Protein AF-A0AAW9ECB5-F1 (afdb_monomer_lite)

Secondary structure (DSSP, 8-state):
--HHHHHHHHHHHHHHHHTT--HHHHHHHHHH----TTSSEEEEEETTEEEEE-TT--SHHHHHHHHTT---SS-------S---

Structure (mmCIF, N/CA/C/O backbone):
data_AF-A0AAW9ECB5-F1
#
_entry.id   AF-A0AAW9ECB5-F1
#
loop_
_atom_site.group_PDB
_atom_site.id
_atom_site.type_symbol
_atom_site.label_atom_id
_atom_site.label_alt_id
_atom_site.label_comp_id
_atom_site.label_asym_id
_atom_site.label_entity_id
_atom_site.label_seq_id
_atom_site.pdbx_PDB_ins_code
_atom_site.Cartn_x
_atom_site.Cartn_y
_atom_site.Cartn_z
_atom_site.occupancy
_atom_site.B_iso_or_equiv
_atom_site.auth_seq_id
_atom_site.auth_comp_id
_atom_site.auth_asym_id
_atom_site.auth_atom_id
_atom_site.pdbx_PDB_model_num
ATOM 1 N N . SER A 1 1 ? 4.590 1.532 3.153 1.00 67.44 1 SER A N 1
ATOM 2 C CA . SER A 1 1 ? 4.812 2.996 3.176 1.00 67.44 1 SER A CA 1
ATOM 3 C C . SER A 1 1 ? 3.954 3.656 2.097 1.00 67.44 1 SER A C 1
ATOM 5 O O . SER A 1 1 ? 3.261 2.940 1.380 1.00 67.44 1 SER A O 1
ATOM 7 N N . GLY A 1 2 ? 3.922 4.989 2.020 1.00 74.25 2 GLY A N 1
ATOM 8 C CA . GLY A 1 2 ? 3.121 5.749 1.045 1.00 74.25 2 GLY A CA 1
ATOM 9 C C . GLY A 1 2 ? 1.925 6.469 1.680 1.00 74.25 2 GLY A C 1
ATOM 10 O O . GLY A 1 2 ? 1.263 5.922 2.562 1.00 74.25 2 GLY A O 1
ATOM 11 N N . GLN A 1 3 ? 1.650 7.699 1.232 1.00 81.44 3 GLN A N 1
ATOM 12 C CA . GLN A 1 3 ? 0.666 8.599 1.852 1.00 81.44 3 GLN A CA 1
ATOM 13 C C . GLN A 1 3 ? -0.741 7.988 1.928 1.00 81.44 3 GLN A C 1
ATOM 15 O O . GLN A 1 3 ? -1.388 8.069 2.970 1.00 81.44 3 GLN A O 1
ATOM 20 N N . HIS A 1 4 ? -1.175 7.292 0.873 1.00 80.38 4 HIS A N 1
ATOM 21 C CA . HIS A 1 4 ? -2.473 6.611 0.837 1.00 80.38 4 HIS A CA 1
ATOM 22 C C . HIS A 1 4 ? -2.602 5.491 1.889 1.00 80.38 4 HIS A C 1
ATOM 24 O O . HIS A 1 4 ? -3.684 5.243 2.419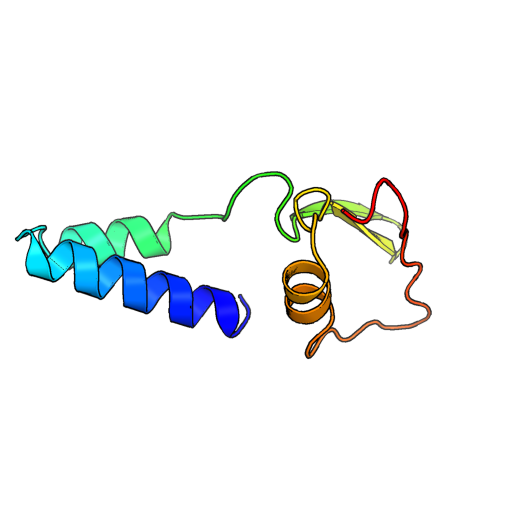 1.00 80.38 4 HIS A O 1
ATOM 30 N N . ASN A 1 5 ? -1.497 4.830 2.252 1.00 83.25 5 ASN A N 1
ATOM 31 C CA . ASN A 1 5 ? -1.509 3.827 3.318 1.00 83.25 5 ASN A CA 1
ATOM 32 C C . ASN A 1 5 ? -1.641 4.475 4.701 1.00 83.25 5 ASN A C 1
ATOM 34 O O . ASN A 1 5 ? -2.316 3.919 5.565 1.00 83.25 5 ASN A O 1
ATOM 38 N N . TYR A 1 6 ? -1.066 5.665 4.903 1.00 88.19 6 TYR A N 1
ATOM 39 C CA . TYR A 1 6 ? -1.245 6.415 6.148 1.00 88.19 6 TYR A CA 1
ATOM 40 C C . TYR A 1 6 ? -2.682 6.904 6.309 1.00 88.19 6 TYR A C 1
ATOM 42 O O . TYR A 1 6 ? -3.253 6.752 7.386 1.00 88.19 6 TYR A O 1
ATOM 50 N N . THR A 1 7 ? -3.310 7.406 5.242 1.00 89.94 7 THR A N 1
ATOM 51 C CA . THR A 1 7 ? -4.729 7.789 5.294 1.00 89.94 7 THR A CA 1
ATOM 52 C C . THR A 1 7 ? -5.631 6.587 5.572 1.00 89.94 7 THR A C 1
ATOM 54 O O . THR A 1 7 ? -6.550 6.699 6.379 1.00 89.94 7 THR A O 1
ATOM 57 N N . ASN A 1 8 ? -5.334 5.416 4.995 1.00 89.69 8 ASN A N 1
ATOM 58 C CA . ASN A 1 8 ? -6.062 4.180 5.299 1.00 89.69 8 ASN A CA 1
ATOM 59 C C . ASN A 1 8 ? -5.888 3.749 6.762 1.00 89.69 8 ASN A C 1
ATOM 61 O O . ASN A 1 8 ? -6.863 3.362 7.402 1.00 89.69 8 ASN A O 1
ATOM 65 N N . ALA A 1 9 ? -4.670 3.840 7.304 1.00 92.50 9 ALA A N 1
ATOM 66 C CA . ALA A 1 9 ? -4.402 3.518 8.703 1.00 92.50 9 ALA A CA 1
ATOM 67 C C . ALA A 1 9 ? -5.150 4.461 9.658 1.00 92.50 9 ALA A C 1
ATOM 69 O O . ALA A 1 9 ? -5.742 3.998 10.629 1.00 92.50 9 ALA A O 1
ATOM 70 N N . LEU A 1 10 ? -5.181 5.765 9.360 1.00 94.50 10 LEU A N 1
ATOM 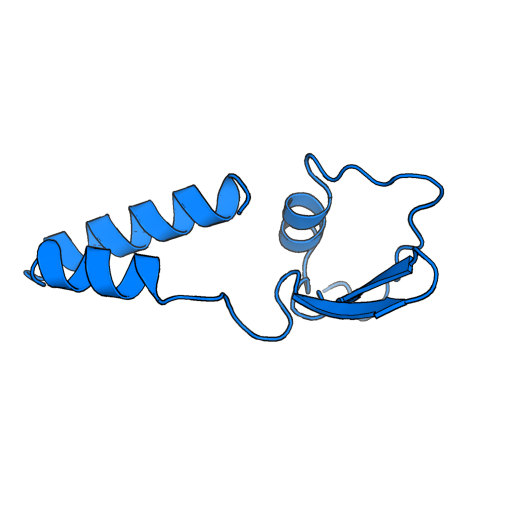71 C CA . LEU A 1 10 ? -5.934 6.752 10.140 1.00 94.50 10 LEU A CA 1
ATOM 72 C C . LEU A 1 10 ? -7.444 6.503 10.078 1.00 94.50 10 LEU A C 1
ATOM 74 O O . LEU A 1 10 ? -8.106 6.544 11.112 1.00 94.50 10 LEU A O 1
ATOM 78 N N . ALA A 1 11 ? -7.983 6.196 8.896 1.00 96.12 11 ALA A N 1
ATOM 79 C CA . ALA A 1 11 ? -9.394 5.852 8.743 1.00 96.12 11 ALA A CA 1
ATOM 80 C C . ALA A 1 11 ? -9.757 4.579 9.527 1.00 96.12 11 ALA A C 1
ATOM 82 O O . ALA A 1 11 ? -10.751 4.562 10.252 1.00 96.12 11 ALA A O 1
ATOM 83 N N . ALA A 1 12 ? -8.927 3.534 9.442 1.00 95.44 12 ALA A N 1
ATOM 84 C CA . ALA A 1 12 ? -9.116 2.304 10.207 1.00 95.44 12 ALA A CA 1
ATOM 85 C C . ALA A 1 12 ? -9.055 2.552 11.723 1.00 95.44 12 ALA A C 1
ATOM 87 O O . ALA A 1 12 ? -9.870 2.008 12.467 1.00 95.44 12 ALA A O 1
ATOM 88 N N . LEU A 1 13 ? -8.128 3.401 12.180 1.00 96.56 13 LEU A N 1
ATOM 89 C CA . LEU A 1 13 ? -7.998 3.764 13.590 1.00 96.56 13 LEU A CA 1
ATOM 90 C C . LEU A 1 13 ? -9.226 4.532 14.094 1.00 96.56 13 LEU A C 1
ATOM 92 O O . LEU A 1 13 ? -9.759 4.189 15.145 1.00 96.56 13 LEU A O 1
ATOM 96 N N . ALA A 1 14 ? -9.709 5.509 13.321 1.00 97.19 14 ALA A N 1
ATOM 97 C CA . ALA A 1 14 ? -10.902 6.282 13.658 1.00 97.19 14 ALA A CA 1
ATOM 98 C C . ALA A 1 14 ? -12.154 5.396 13.767 1.00 97.19 14 ALA A C 1
ATOM 100 O O . ALA A 1 14 ? -12.942 5.547 14.700 1.00 97.19 14 ALA A O 1
ATOM 101 N N . LEU A 1 15 ? -12.317 4.435 12.850 1.00 97.50 15 LEU A N 1
ATOM 102 C CA . LEU A 1 15 ? -13.401 3.452 12.916 1.00 97.50 15 LEU A CA 1
ATOM 103 C C . LEU A 1 15 ? -13.275 2.547 14.148 1.00 97.50 15 LEU A C 1
ATOM 105 O O . LEU A 1 15 ? -14.272 2.312 14.826 1.00 97.50 15 LEU A O 1
ATOM 109 N N . ALA A 1 16 ? -12.067 2.065 14.458 1.00 97.12 16 ALA A N 1
ATOM 110 C CA . ALA A 1 16 ? -11.814 1.220 15.623 1.00 97.12 16 ALA A CA 1
ATOM 111 C C . ALA A 1 16 ? -12.112 1.948 16.946 1.00 97.12 16 ALA A C 1
ATOM 113 O O . ALA A 1 16 ? -12.729 1.366 17.840 1.00 97.12 16 ALA A O 1
ATOM 114 N N . ASP A 1 17 ? -11.732 3.224 17.050 1.00 97.12 17 ASP A N 1
ATOM 115 C CA . ASP A 1 17 ? -12.043 4.060 18.211 1.00 97.12 17 ASP A CA 1
ATOM 116 C C . ASP A 1 17 ? -13.559 4.254 18.374 1.00 97.12 17 ASP A C 1
ATOM 118 O O . ASP A 1 17 ? -14.080 4.133 19.482 1.00 97.12 17 ASP A O 1
ATOM 122 N N . ALA A 1 18 ? -14.282 4.500 17.274 1.00 97.94 18 ALA A N 1
ATOM 123 C CA . ALA A 1 18 ? -15.729 4.725 17.288 1.00 97.94 18 ALA A CA 1
ATOM 124 C C . ALA A 1 18 ? -16.536 3.511 17.784 1.00 97.94 18 ALA A C 1
ATOM 126 O O . ALA A 1 18 ? -17.630 3.679 18.320 1.00 97.94 18 ALA A O 1
ATOM 127 N N . VAL A 1 19 ? -15.995 2.297 17.637 1.00 97.69 19 VAL A N 1
ATOM 128 C CA . VAL A 1 19 ? -16.615 1.050 18.119 1.00 97.69 19 VAL A CA 1
ATOM 129 C C . VAL A 1 19 ? -16.003 0.534 19.428 1.00 97.69 19 VAL A C 1
ATOM 131 O O . VAL A 1 19 ? -16.300 -0.582 19.851 1.00 97.69 19 VAL A O 1
ATOM 134 N N . GLY A 1 20 ? -15.155 1.330 20.088 1.00 96.75 20 GLY A N 1
ATOM 135 C CA . GLY A 1 20 ? -14.613 1.019 21.413 1.00 96.75 20 GLY A CA 1
ATOM 136 C C . GLY A 1 20 ? -13.481 -0.014 21.436 1.00 96.75 20 GLY A C 1
ATOM 137 O O . GLY A 1 20 ? -13.195 -0.582 22.492 1.00 96.75 20 GLY A O 1
ATOM 138 N N . ILE A 1 21 ? -12.810 -0.273 20.308 1.00 96.81 21 ILE A N 1
ATOM 139 C CA . ILE A 1 21 ? -11.616 -1.128 20.294 1.00 96.81 21 ILE A CA 1
ATOM 140 C C . ILE A 1 21 ? -10.460 -0.384 20.972 1.00 96.81 21 ILE A C 1
ATOM 142 O O . ILE A 1 21 ? -10.222 0.799 20.735 1.00 96.81 21 ILE A O 1
ATOM 146 N N . SER A 1 22 ? -9.702 -1.088 21.817 1.00 96.88 22 SER A N 1
ATOM 147 C CA . SER A 1 22 ? -8.563 -0.499 22.524 1.00 96.88 22 SER A CA 1
ATOM 148 C C . SER A 1 22 ? -7.541 0.099 21.556 1.00 96.88 22 SER A C 1
ATOM 150 O O . SER A 1 22 ? -6.957 -0.616 20.739 1.00 96.88 22 SER A O 1
ATOM 152 N N . ARG A 1 23 ? -7.215 1.385 21.742 1.00 95.06 23 ARG A N 1
ATOM 153 C CA . ARG A 1 23 ? -6.173 2.077 20.968 1.00 95.06 23 ARG A CA 1
ATOM 154 C C . ARG A 1 23 ? -4.841 1.326 20.969 1.00 95.06 23 ARG A C 1
ATOM 156 O O . ARG A 1 23 ? -4.169 1.260 19.943 1.00 95.06 23 ARG A O 1
ATOM 163 N N . LYS A 1 24 ? -4.467 0.736 22.109 1.00 96.38 24 LYS A N 1
ATOM 164 C CA . LYS A 1 24 ? -3.236 -0.055 22.245 1.00 96.38 24 LYS A CA 1
ATOM 165 C C . LYS A 1 24 ? -3.253 -1.277 21.322 1.00 96.38 24 LYS A C 1
ATOM 167 O O . LYS A 1 24 ? -2.246 -1.557 20.678 1.00 96.38 24 LYS A O 1
ATOM 172 N N . ALA A 1 25 ? -4.385 -1.977 21.245 1.00 94.62 25 ALA A N 1
ATOM 173 C CA . ALA A 1 25 ? -4.548 -3.129 20.364 1.00 94.62 25 ALA A CA 1
ATOM 174 C C . ALA A 1 25 ? -4.521 -2.711 18.886 1.00 94.62 25 ALA A C 1
ATOM 176 O O . ALA A 1 25 ? -3.788 -3.309 18.101 1.00 94.62 25 ALA A O 1
ATOM 177 N N . SER A 1 26 ? -5.231 -1.638 18.522 1.00 96.06 26 SER A N 1
ATOM 178 C CA . SER A 1 26 ? -5.243 -1.110 17.151 1.00 96.06 26 SER A CA 1
ATOM 179 C C . SER A 1 26 ? -3.841 -0.726 16.664 1.00 96.06 26 SER A C 1
ATOM 181 O O . SER A 1 26 ? -3.445 -1.102 15.564 1.00 96.06 26 SER A O 1
ATOM 183 N N . LEU A 1 27 ? -3.052 -0.037 17.499 1.00 94.88 27 LEU A N 1
ATOM 184 C CA . LEU A 1 27 ? -1.669 0.326 17.167 1.00 94.88 27 LEU A CA 1
ATOM 185 C C . LEU A 1 27 ? -0.754 -0.900 17.044 1.00 94.88 27 LEU A C 1
ATOM 187 O O . LEU A 1 27 ? 0.101 -0.933 16.162 1.00 94.88 27 LEU A O 1
ATOM 191 N N . ALA A 1 28 ? -0.941 -1.917 17.891 1.00 94.81 28 ALA A N 1
ATOM 192 C CA . ALA A 1 28 ? -0.185 -3.162 17.783 1.00 94.81 28 ALA A CA 1
ATOM 193 C C . ALA A 1 28 ? -0.443 -3.864 16.439 1.00 94.81 28 ALA A C 1
ATOM 195 O O . ALA A 1 28 ? 0.508 -4.292 15.791 1.00 94.81 28 ALA A O 1
ATOM 196 N N . VAL A 1 29 ? -1.701 -3.917 15.989 1.00 93.00 29 VAL A N 1
ATOM 197 C CA . VAL A 1 29 ? -2.072 -4.508 14.691 1.00 93.00 29 VAL A CA 1
ATOM 198 C C . VAL A 1 29 ? -1.534 -3.689 13.517 1.00 93.00 29 VAL A C 1
ATOM 200 O O . VAL A 1 29 ? -1.023 -4.258 12.557 1.00 93.00 29 VAL A O 1
ATOM 203 N N . LEU A 1 30 ? -1.597 -2.356 13.582 1.00 92.06 30 LEU A N 1
ATOM 204 C CA . LEU A 1 30 ? -1.037 -1.505 12.525 1.00 92.06 30 LEU A CA 1
ATOM 205 C C . LEU A 1 30 ? 0.479 -1.703 12.357 1.00 92.06 30 LEU A C 1
ATOM 207 O O . LEU A 1 30 ? 0.971 -1.622 11.235 1.00 92.06 30 LEU A O 1
ATOM 211 N N . ASN A 1 31 ? 1.201 -2.014 13.438 1.00 88.69 31 ASN A N 1
ATOM 212 C CA . ASN A 1 31 ? 2.634 -2.318 13.386 1.00 88.69 31 ASN A CA 1
ATOM 213 C C . ASN A 1 31 ? 2.951 -3.704 12.801 1.00 88.69 31 ASN A C 1
ATOM 215 O O . ASN A 1 31 ? 4.045 -3.896 12.276 1.00 88.69 31 ASN A O 1
ATOM 219 N N . THR A 1 32 ? 2.031 -4.669 12.888 1.00 90.38 32 THR A N 1
ATOM 220 C CA . THR A 1 32 ? 2.224 -6.029 12.349 1.00 90.38 32 THR A CA 1
ATOM 221 C C . THR A 1 32 ? 1.606 -6.227 10.965 1.00 90.38 32 THR A C 1
ATOM 223 O O . THR A 1 32 ? 1.807 -7.260 10.328 1.00 90.38 32 THR A O 1
ATOM 226 N N . TYR A 1 33 ? 0.854 -5.247 10.468 1.00 87.88 33 TYR A N 1
ATOM 227 C CA . TYR A 1 33 ? 0.231 -5.313 9.157 1.00 87.88 33 TYR A CA 1
ATOM 228 C C . TYR A 1 33 ? 1.253 -5.065 8.03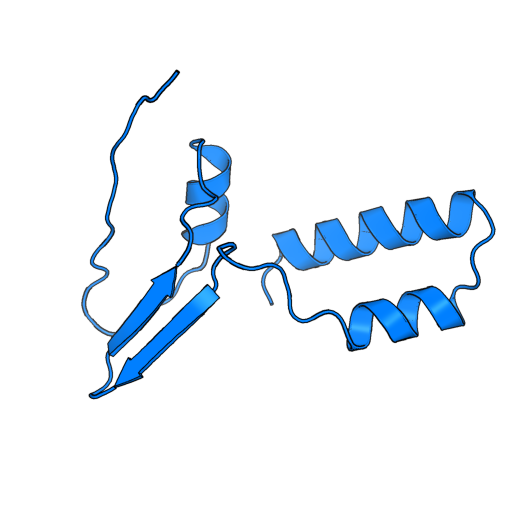7 1.00 87.88 33 TYR A C 1
ATOM 230 O O . TYR A 1 33 ? 1.766 -3.960 7.862 1.00 87.88 33 TYR A O 1
ATOM 238 N N . HIS A 1 34 ? 1.504 -6.089 7.222 1.00 81.12 34 HIS A N 1
ATOM 239 C CA . HIS A 1 34 ? 2.474 -6.039 6.121 1.00 81.12 34 HIS A CA 1
ATOM 240 C C . HIS A 1 34 ? 1.859 -5.723 4.746 1.00 81.12 34 HIS A C 1
ATOM 242 O O . HIS A 1 34 ? 2.541 -5.818 3.728 1.00 81.12 34 HIS A O 1
ATOM 248 N N . GLY A 1 35 ? 0.588 -5.317 4.696 1.00 81.44 35 GLY A N 1
ATOM 249 C CA . GLY A 1 35 ? -0.137 -5.115 3.440 1.00 81.44 35 GLY A CA 1
ATOM 250 C C . GLY A 1 35 ? -0.920 -6.350 2.997 1.00 81.44 35 GLY A C 1
ATOM 251 O O . GLY A 1 35 ? -1.013 -7.345 3.712 1.00 81.44 35 GLY A O 1
ATOM 252 N N . LEU A 1 36 ? -1.513 -6.270 1.806 1.00 82.12 36 LEU A N 1
ATOM 253 C CA . LEU A 1 36 ? -2.225 -7.385 1.181 1.00 82.12 36 LEU A CA 1
ATOM 254 C C . LEU A 1 36 ? -1.446 -7.875 -0.032 1.00 82.12 36 LEU A C 1
ATOM 256 O O . LEU A 1 36 ? -0.778 -7.089 -0.708 1.00 82.12 36 LEU A O 1
ATOM 260 N N . ALA A 1 37 ? -1.615 -9.156 -0.353 1.00 82.50 37 ALA A N 1
ATOM 261 C CA . ALA A 1 37 ? -1.197 -9.675 -1.644 1.00 82.50 37 ALA A CA 1
ATOM 262 C C . ALA A 1 37 ? -1.782 -8.813 -2.777 1.00 82.50 37 ALA A C 1
ATOM 264 O O . ALA A 1 37 ? -2.922 -8.338 -2.684 1.00 82.50 37 ALA A O 1
ATOM 265 N N . HIS A 1 38 ? -1.001 -8.627 -3.842 1.00 86.00 38 HIS A N 1
ATOM 266 C CA . HIS A 1 38 ? -1.388 -7.887 -5.049 1.00 86.00 38 HIS A CA 1
ATOM 267 C C . HIS A 1 38 ? -1.603 -6.370 -4.889 1.00 86.00 38 HIS A C 1
ATOM 269 O O . HIS A 1 38 ? -2.118 -5.754 -5.821 1.00 86.00 38 HIS A O 1
ATOM 275 N N . ARG A 1 39 ? -1.252 -5.765 -3.741 1.00 86.81 39 ARG A N 1
ATOM 276 C CA . ARG A 1 39 ? -1.273 -4.304 -3.530 1.00 86.81 39 ARG A CA 1
ATOM 277 C C . ARG A 1 39 ? 0.149 -3.763 -3.428 1.00 86.81 39 ARG A C 1
ATOM 279 O O . ARG A 1 39 ? 0.732 -3.783 -2.344 1.00 86.81 39 ARG A O 1
ATOM 286 N N . PHE A 1 40 ? 0.690 -3.298 -4.549 1.00 88.19 40 PHE A N 1
ATOM 287 C CA . PHE A 1 40 ? 2.062 -2.799 -4.685 1.00 88.19 40 PHE A CA 1
ATOM 288 C C . PHE A 1 40 ? 3.116 -3.724 -4.045 1.00 88.19 40 PHE A C 1
ATOM 290 O O . PHE A 1 40 ? 4.018 -3.306 -3.316 1.00 88.19 40 PHE A O 1
ATOM 297 N N . GLN A 1 41 ? 2.961 -5.025 -4.278 1.00 89.38 41 GLN A N 1
ATOM 298 C CA . GLN A 1 41 ? 3.722 -6.063 -3.597 1.00 89.38 41 GLN A CA 1
ATOM 299 C C . GLN A 1 41 ? 5.027 -6.353 -4.343 1.00 89.38 41 GLN A C 1
ATOM 301 O O . GLN A 1 41 ? 4.991 -6.778 -5.493 1.00 89.38 41 GLN A O 1
ATOM 306 N N . LEU A 1 42 ? 6.181 -6.221 -3.688 1.00 91.75 42 LEU A N 1
ATOM 307 C CA . LEU A 1 42 ? 7.440 -6.746 -4.227 1.00 91.75 42 LEU A CA 1
ATOM 308 C C . LEU A 1 42 ? 7.388 -8.281 -4.242 1.00 91.75 42 LEU A C 1
ATOM 310 O O . LEU A 1 42 ? 7.352 -8.903 -3.182 1.00 91.75 42 LEU A O 1
ATOM 314 N N . VAL A 1 43 ? 7.369 -8.882 -5.433 1.00 94.50 43 VAL A N 1
ATOM 315 C CA . VAL A 1 43 ? 7.299 -10.347 -5.605 1.00 94.50 43 VAL A CA 1
ATOM 316 C C . VAL A 1 43 ? 8.637 -10.965 -5.990 1.00 94.50 43 VAL A C 1
ATOM 318 O O . VAL A 1 43 ? 8.864 -12.140 -5.717 1.00 94.50 43 VAL A O 1
ATOM 321 N N . TYR A 1 44 ? 9.532 -10.186 -6.601 1.00 95.31 44 TYR A N 1
ATOM 322 C CA . TYR A 1 44 ? 10.872 -10.638 -6.961 1.00 95.31 44 TYR A CA 1
ATOM 323 C C . TYR A 1 44 ? 11.837 -9.452 -7.049 1.00 95.31 44 TYR A C 1
ATOM 325 O O . TYR A 1 44 ? 11.459 -8.364 -7.485 1.00 95.31 44 TYR A O 1
ATOM 333 N N . SER A 1 45 ? 13.083 -9.653 -6.626 1.00 96.12 45 SER A N 1
ATOM 334 C CA . SER A 1 45 ? 14.152 -8.658 -6.734 1.00 96.12 45 SER A CA 1
ATOM 335 C C . SER A 1 45 ? 15.459 -9.363 -7.065 1.00 96.12 45 SER A C 1
ATOM 337 O O . SER A 1 45 ? 15.933 -10.180 -6.274 1.00 96.12 45 SER A O 1
ATOM 339 N N . HIS A 1 46 ? 16.022 -9.086 -8.238 1.00 95.88 46 HIS A N 1
ATOM 340 C CA . HIS A 1 46 ? 17.271 -9.702 -8.685 1.00 95.88 46 HIS A CA 1
ATOM 341 C C . HIS A 1 46 ? 17.941 -8.857 -9.770 1.00 95.88 46 HIS A C 1
ATOM 343 O O . HIS A 1 46 ? 17.252 -8.216 -10.562 1.00 95.88 46 HIS A O 1
ATOM 349 N N . ASN A 1 47 ? 19.279 -8.855 -9.811 1.00 94.81 47 ASN A N 1
ATOM 350 C CA . ASN A 1 47 ? 20.089 -8.086 -10.770 1.00 94.81 47 ASN A CA 1
ATOM 351 C C . ASN A 1 47 ? 19.682 -6.603 -10.883 1.00 94.81 47 ASN A C 1
ATOM 353 O O . ASN A 1 47 ? 19.628 -6.048 -11.974 1.00 94.81 47 ASN A O 1
ATOM 357 N N . GLY A 1 48 ? 19.348 -5.972 -9.751 1.00 93.62 48 GLY A N 1
ATOM 358 C CA . GLY A 1 48 ? 18.924 -4.567 -9.706 1.00 93.62 48 GLY A CA 1
ATOM 359 C C . GLY A 1 48 ? 17.497 -4.302 -10.204 1.00 93.62 48 GLY A C 1
ATOM 360 O O . GLY A 1 48 ? 17.063 -3.155 -10.196 1.00 93.62 48 GLY A O 1
ATOM 361 N N . VAL A 1 49 ? 16.736 -5.332 -10.590 1.00 96.19 49 VAL A N 1
ATOM 362 C CA . VAL A 1 49 ? 15.356 -5.191 -11.077 1.00 96.19 49 VAL A CA 1
ATOM 363 C C . VAL A 1 49 ? 14.362 -5.615 -10.001 1.00 96.19 49 VAL A C 1
ATOM 365 O O . VAL A 1 49 ? 14.423 -6.732 -9.484 1.00 96.19 49 VAL A O 1
ATOM 368 N N . ARG A 1 50 ? 13.404 -4.730 -9.702 1.00 96.31 50 ARG A N 1
ATOM 369 C CA . ARG A 1 50 ? 12.269 -4.995 -8.807 1.00 96.31 50 ARG A CA 1
ATOM 370 C C . ARG A 1 50 ? 11.030 -5.349 -9.625 1.00 96.31 50 ARG A C 1
ATOM 372 O O . ARG A 1 50 ? 10.619 -4.575 -10.483 1.00 96.31 50 ARG A O 1
ATOM 379 N N . TRP A 1 51 ? 10.407 -6.477 -9.307 1.00 96.56 51 TRP A N 1
ATOM 380 C CA . TRP A 1 51 ? 9.144 -6.917 -9.895 1.00 96.56 51 TRP A CA 1
ATOM 381 C C . TRP A 1 51 ? 8.027 -6.693 -8.884 1.00 96.56 51 TRP A C 1
ATOM 383 O O . TRP A 1 51 ? 8.012 -7.310 -7.813 1.00 96.56 51 TRP A O 1
ATOM 393 N N . ILE A 1 52 ? 7.109 -5.788 -9.218 1.00 94.94 52 ILE A N 1
ATOM 394 C CA . ILE A 1 52 ? 5.996 -5.390 -8.357 1.00 94.94 52 ILE A CA 1
ATOM 395 C C . ILE A 1 52 ? 4.693 -5.983 -8.900 1.00 94.94 52 ILE A C 1
ATOM 397 O O . ILE A 1 52 ? 4.350 -5.783 -10.062 1.00 94.94 52 ILE A O 1
ATOM 401 N N . ASN A 1 53 ? 3.954 -6.697 -8.053 1.00 93.50 53 ASN A N 1
ATOM 402 C CA . ASN A 1 53 ? 2.597 -7.147 -8.330 1.00 93.50 53 ASN A CA 1
ATOM 403 C C . ASN A 1 53 ? 1.592 -6.158 -7.739 1.00 93.50 53 ASN A C 1
ATOM 405 O O . ASN A 1 53 ? 1.389 -6.116 -6.522 1.00 93.50 53 ASN A O 1
ATOM 409 N N . ASP A 1 54 ? 0.938 -5.406 -8.619 1.00 93.38 54 ASP A N 1
ATOM 410 C CA . ASP A 1 54 ? -0.161 -4.502 -8.276 1.00 93.38 54 ASP A CA 1
ATOM 411 C C . ASP A 1 54 ? -1.454 -4.839 -9.040 1.00 93.38 54 ASP A C 1
ATOM 413 O O . ASP A 1 54 ? -2.237 -3.973 -9.415 1.00 93.38 54 ASP A O 1
ATOM 417 N N . SER A 1 55 ? -1.701 -6.129 -9.293 1.00 91.50 55 SER A N 1
ATOM 418 C CA . SER A 1 55 ? -2.871 -6.595 -10.066 1.00 91.50 55 SER A CA 1
ATOM 419 C C . SER A 1 55 ? -4.236 -6.243 -9.450 1.00 91.50 55 SER A C 1
ATOM 421 O O . SER A 1 55 ? -5.263 -6.384 -10.116 1.00 91.50 55 SER A O 1
ATOM 423 N N . LYS A 1 56 ? -4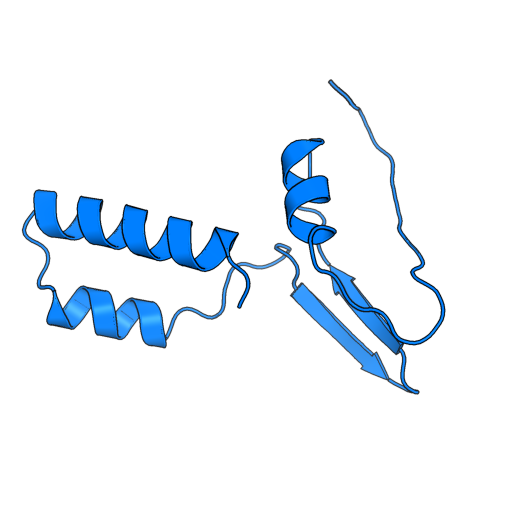.291 -5.747 -8.203 1.00 89.50 56 LYS A N 1
ATOM 424 C CA . LYS A 1 56 ? -5.523 -5.179 -7.625 1.00 89.50 56 LYS A CA 1
ATOM 425 C C . LYS A 1 56 ? -5.847 -3.765 -8.116 1.00 89.50 56 LYS A C 1
ATOM 427 O O . LYS A 1 56 ? -6.975 -3.321 -7.870 1.00 89.50 56 LYS A O 1
ATOM 432 N N . ALA A 1 57 ? -4.944 -3.091 -8.829 1.00 87.81 57 ALA A N 1
ATOM 433 C CA . ALA A 1 57 ? -5.187 -1.792 -9.450 1.00 87.81 57 ALA A CA 1
ATOM 434 C C . ALA A 1 57 ? -6.120 -1.907 -10.675 1.00 87.81 57 ALA A C 1
ATOM 436 O O . ALA A 1 57 ? -5.723 -1.788 -11.826 1.00 87.81 57 ALA A O 1
ATOM 437 N N . THR A 1 58 ? -7.401 -2.168 -10.414 1.00 90.25 58 THR A N 1
ATOM 438 C CA . THR A 1 58 ? -8.442 -2.457 -11.427 1.00 90.25 58 THR A CA 1
ATOM 439 C C . THR A 1 58 ? -9.266 -1.227 -11.832 1.00 90.25 58 THR A C 1
ATOM 441 O O . THR A 1 58 ? -10.393 -1.351 -12.321 1.00 90.25 58 THR A O 1
ATOM 444 N N . ASN A 1 59 ? -8.751 -0.033 -11.542 1.00 90.31 59 ASN A N 1
ATOM 445 C CA . ASN A 1 59 ? -9.320 1.261 -11.910 1.00 90.31 59 ASN A CA 1
ATOM 446 C C . ASN A 1 59 ? -8.208 2.319 -11.956 1.00 90.31 59 ASN A C 1
ATOM 448 O O . ASN A 1 59 ? -7.149 2.138 -11.350 1.00 90.31 59 ASN A O 1
ATOM 452 N N . VAL A 1 60 ? -8.484 3.438 -12.631 1.00 91.38 60 VAL A N 1
ATOM 453 C CA . VAL A 1 60 ? -7.517 4.526 -12.854 1.00 91.38 60 VAL A CA 1
ATOM 454 C C . VAL A 1 60 ? -6.935 5.061 -11.543 1.00 91.38 60 VAL A C 1
ATOM 456 O O . VAL A 1 60 ? -5.718 5.145 -11.411 1.00 91.38 60 VAL A O 1
ATOM 459 N N . GLY A 1 61 ? -7.779 5.353 -10.548 1.00 88.81 61 GLY A N 1
ATOM 460 C CA . GLY A 1 61 ? -7.330 5.938 -9.279 1.00 88.81 61 GLY A CA 1
ATOM 461 C C . GLY A 1 61 ? -6.392 5.032 -8.473 1.00 88.81 61 GLY A C 1
ATOM 462 O O . GLY A 1 61 ? -5.516 5.520 -7.763 1.00 88.81 61 GLY A O 1
ATOM 463 N N . SER A 1 62 ? -6.528 3.709 -8.605 1.00 87.31 62 SER A N 1
ATOM 464 C CA . SER A 1 62 ? -5.625 2.755 -7.948 1.00 87.31 62 SER A CA 1
ATOM 465 C C . SER A 1 62 ? -4.231 2.788 -8.574 1.00 87.31 62 SER A C 1
ATOM 467 O O . SER A 1 62 ? -3.242 2.881 -7.852 1.00 87.31 62 SER A O 1
ATOM 469 N N . THR A 1 63 ? -4.155 2.784 -9.908 1.00 91.44 63 THR A N 1
ATOM 470 C CA . THR A 1 63 ? -2.881 2.902 -10.632 1.00 91.44 63 THR A CA 1
ATOM 471 C C . THR A 1 63 ? -2.236 4.265 -10.392 1.00 91.44 63 THR A C 1
ATOM 473 O O . THR A 1 63 ? -1.029 4.355 -10.187 1.00 91.44 63 THR A O 1
ATOM 476 N N . GLU A 1 64 ? -3.028 5.337 -10.348 1.00 92.62 64 GLU A N 1
ATOM 477 C CA . GLU A 1 64 ? -2.535 6.677 -10.027 1.00 92.62 64 GLU A CA 1
ATOM 478 C C . GLU A 1 64 ? -1.886 6.726 -8.635 1.00 92.62 64 GLU A C 1
ATOM 480 O O . GLU A 1 64 ? -0.783 7.252 -8.489 1.00 92.62 64 GLU A O 1
ATOM 485 N N . ALA A 1 65 ? -2.524 6.129 -7.623 1.00 87.56 65 ALA A N 1
ATOM 486 C CA . ALA A 1 65 ? -1.973 6.042 -6.272 1.00 87.56 65 ALA A CA 1
ATOM 487 C C . ALA A 1 65 ? -0.653 5.252 -6.210 1.00 87.56 65 ALA A C 1
ATOM 489 O O . ALA A 1 65 ? 0.200 5.568 -5.381 1.00 87.56 65 ALA A O 1
ATOM 490 N N . ALA A 1 66 ? -0.479 4.249 -7.076 1.00 87.69 66 ALA A N 1
ATOM 491 C CA . ALA A 1 66 ? 0.749 3.461 -7.175 1.00 87.69 66 ALA A CA 1
ATOM 492 C C . ALA A 1 66 ? 1.901 4.225 -7.853 1.00 87.69 66 ALA A C 1
ATOM 494 O O . ALA A 1 66 ? 3.059 4.067 -7.470 1.00 87.69 66 ALA A O 1
ATOM 495 N N . LEU A 1 67 ? 1.593 5.059 -8.851 1.00 91.06 67 LEU A N 1
ATOM 496 C CA . LEU A 1 67 ? 2.589 5.835 -9.601 1.00 91.06 67 LEU A CA 1
ATOM 497 C C . LEU A 1 67 ? 2.956 7.1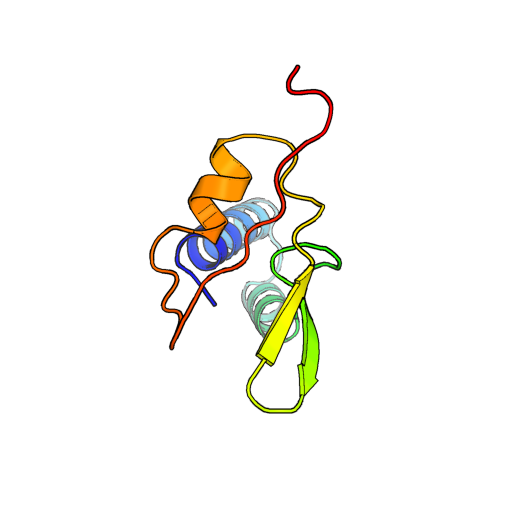61 -8.921 1.00 91.06 67 LEU A C 1
ATOM 499 O O . LEU A 1 67 ? 4.043 7.699 -9.138 1.00 91.06 67 LEU A O 1
ATOM 503 N N . ARG A 1 68 ? 2.062 7.713 -8.099 1.00 89.75 68 ARG A N 1
ATOM 504 C CA . ARG A 1 68 ? 2.259 9.007 -7.442 1.00 89.75 68 ARG A CA 1
ATOM 505 C C . ARG A 1 68 ? 3.425 8.952 -6.450 1.00 89.75 68 ARG A C 1
ATOM 507 O O . ARG A 1 68 ? 3.334 8.328 -5.398 1.00 89.75 68 ARG A O 1
ATOM 514 N N . GLY A 1 69 ? 4.502 9.670 -6.770 1.00 79.56 69 GLY A N 1
ATOM 515 C CA . GLY A 1 69 ? 5.723 9.699 -5.957 1.00 79.56 69 GLY A CA 1
ATOM 516 C C . GLY A 1 69 ? 6.590 8.445 -6.101 1.00 79.56 69 GLY A C 1
ATOM 517 O O . GLY A 1 69 ? 7.460 8.215 -5.264 1.00 79.56 69 GLY A O 1
ATOM 518 N N . LEU A 1 70 ? 6.346 7.622 -7.128 1.00 89.62 70 LEU A N 1
ATOM 519 C CA . LEU A 1 70 ? 7.188 6.475 -7.429 1.00 89.62 70 LEU A CA 1
ATOM 520 C C . LEU A 1 70 ? 8.507 6.941 -8.049 1.00 89.62 70 LEU A C 1
ATOM 522 O O . LEU A 1 70 ? 8.537 7.467 -9.158 1.00 89.62 70 LEU A O 1
ATOM 526 N N . GLU A 1 71 ? 9.601 6.674 -7.346 1.00 91.06 71 GLU A N 1
ATOM 527 C CA . GLU A 1 71 ? 10.952 6.862 -7.860 1.00 91.06 71 GLU A CA 1
ATOM 528 C C . GLU A 1 71 ? 11.501 5.533 -8.396 1.00 91.06 71 GLU A C 1
ATOM 530 O O . GLU A 1 71 ? 11.488 4.490 -7.723 1.00 91.06 71 GLU A O 1
ATOM 535 N N . VAL A 1 72 ? 11.969 5.572 -9.643 1.00 92.44 72 VAL A N 1
ATOM 536 C CA . VAL A 1 72 ? 12.584 4.437 -10.331 1.00 92.44 72 VAL A CA 1
ATOM 537 C C . VAL A 1 72 ? 13.940 4.874 -10.850 1.00 92.44 72 VAL A C 1
ATOM 539 O O . VAL A 1 72 ? 14.040 5.793 -11.658 1.00 92.44 72 VAL A O 1
ATOM 542 N N . GLU A 1 73 ? 14.983 4.182 -10.408 1.00 91.06 73 GLU A N 1
ATOM 543 C CA . GLU A 1 73 ? 16.282 4.248 -11.062 1.00 91.06 73 GLU A CA 1
ATOM 544 C C . GLU A 1 73 ? 16.199 3.470 -12.382 1.00 91.06 73 GLU A C 1
ATOM 546 O O . GLU A 1 73 ? 15.858 2.285 -12.401 1.00 91.06 73 GLU A O 1
ATOM 551 N N . GLY A 1 74 ? 16.471 4.139 -13.502 1.00 93.88 74 GLY A N 1
ATOM 552 C CA . GLY A 1 74 ? 16.370 3.544 -14.834 1.00 93.88 74 GLY A CA 1
ATOM 553 C C . GLY A 1 74 ? 14.973 3.666 -15.445 1.00 93.88 74 GLY A C 1
ATOM 554 O O . GLY A 1 74 ? 14.388 4.745 -15.463 1.00 93.88 74 GLY A O 1
ATOM 555 N N . THR A 1 75 ? 14.462 2.575 -16.024 1.00 96.44 75 THR A N 1
ATOM 556 C CA . THR A 1 75 ? 13.207 2.580 -16.796 1.00 96.44 75 THR A CA 1
ATOM 557 C C . THR A 1 75 ? 12.090 1.868 -16.043 1.00 96.44 75 THR A C 1
ATOM 559 O O . THR A 1 75 ? 12.238 0.722 -15.621 1.00 96.44 75 THR A O 1
ATOM 562 N N . LEU A 1 76 ? 10.936 2.526 -15.923 1.00 97.00 76 LEU A N 1
ATOM 563 C CA . LEU A 1 76 ? 9.707 1.887 -15.463 1.00 97.00 76 LEU A CA 1
ATOM 564 C C . LEU A 1 76 ? 9.048 1.131 -16.625 1.00 97.00 76 LEU A C 1
ATOM 566 O O . LEU A 1 76 ? 8.546 1.740 -17.567 1.00 97.00 76 LEU A O 1
ATOM 570 N N . HIS A 1 77 ? 8.994 -0.195 -16.524 1.00 97.50 77 HIS A N 1
ATOM 571 C CA . HIS A 1 77 ? 8.200 -1.036 -17.419 1.00 97.50 77 HIS A CA 1
ATOM 572 C C . HIS A 1 77 ? 6.828 -1.294 -16.787 1.00 97.50 77 HIS A C 1
ATOM 574 O O . HIS A 1 77 ? 6.696 -2.130 -15.894 1.00 97.50 77 HIS A O 1
ATOM 580 N N . LEU A 1 78 ? 5.810 -0.551 -17.227 1.00 96.75 78 LEU A N 1
ATOM 581 C CA . LEU A 1 78 ? 4.449 -0.642 -16.697 1.00 96.75 78 LEU A CA 1
ATOM 582 C C . LEU A 1 78 ? 3.565 -1.505 -17.604 1.00 96.75 78 LEU A C 1
ATOM 584 O O . LEU A 1 78 ? 3.428 -1.227 -18.793 1.00 96.75 78 LEU A O 1
ATOM 588 N N . LEU A 1 79 ? 2.944 -2.536 -17.031 1.00 96.88 79 LEU A N 1
ATOM 589 C CA . LEU A 1 79 ? 1.994 -3.395 -17.733 1.00 96.88 79 LEU A CA 1
ATOM 590 C C . LEU A 1 79 ? 0.576 -2.870 -17.480 1.00 96.88 79 LEU A C 1
ATOM 592 O O . LEU A 1 79 ? 0.111 -2.873 -16.342 1.00 96.88 79 LEU A O 1
ATOM 596 N N . LEU A 1 80 ? -0.100 -2.424 -18.540 1.00 95.25 80 LEU A N 1
ATOM 597 C CA . LEU A 1 80 ? -1.477 -1.921 -18.511 1.00 95.25 80 LEU A CA 1
ATOM 598 C C . LEU A 1 80 ? -2.350 -2.741 -19.464 1.00 95.25 80 LEU A C 1
ATOM 600 O O . LEU A 1 80 ? -1.895 -3.131 -20.538 1.00 95.25 80 LEU A O 1
ATOM 604 N N . GLY A 1 81 ? -3.607 -2.973 -19.096 1.00 92.50 81 GLY A N 1
ATOM 605 C CA . GLY A 1 81 ? -4.572 -3.658 -19.956 1.00 92.50 81 GLY A CA 1
ATOM 606 C C . GLY A 1 81 ? -5.688 -4.351 -19.178 1.00 92.50 81 GLY A C 1
ATOM 607 O O . GLY A 1 81 ? -5.686 -4.363 -17.948 1.00 92.50 81 GLY A O 1
ATOM 608 N N . GLY A 1 82 ? -6.637 -4.931 -19.916 1.00 92.25 82 GLY A N 1
ATOM 609 C CA . GLY A 1 82 ? -7.859 -5.546 -19.388 1.00 92.25 82 GLY A CA 1
ATOM 610 C C . GLY A 1 82 ? -9.123 -4.825 -19.865 1.00 92.25 82 GLY A C 1
ATOM 611 O O . GLY A 1 82 ? -9.070 -4.037 -20.806 1.00 92.25 82 GLY A O 1
ATOM 612 N N . ASP A 1 83 ? -10.254 -5.106 -19.217 1.00 88.56 83 ASP A N 1
ATOM 613 C CA . ASP A 1 83 ? -11.515 -4.380 -19.414 1.00 88.56 83 ASP A CA 1
ATOM 614 C C . ASP A 1 83 ? -11.546 -3.121 -18.529 1.00 88.56 83 ASP A C 1
ATOM 616 O O . ASP A 1 83 ? -11.373 -3.203 -17.308 1.00 88.56 83 ASP A O 1
ATOM 620 N N . GLY A 1 84 ? -11.732 -1.959 -19.158 1.00 78.50 84 GLY A N 1
ATOM 621 C CA . GLY A 1 84 ? -11.705 -0.650 -18.506 1.00 78.50 84 GLY A CA 1
ATOM 622 C C . GLY A 1 84 ? -12.964 -0.306 -17.708 1.00 78.50 84 GLY A C 1
ATOM 623 O O . GLY A 1 84 ? -12.866 0.567 -16.842 1.00 78.50 84 GLY A O 1
ATOM 624 N N . LYS A 1 85 ? -14.073 -1.027 -17.943 1.00 61.19 85 LYS A N 1
ATOM 625 C CA . LYS A 1 85 ? -15.437 -0.704 -17.480 1.00 61.19 85 LYS A CA 1
ATOM 626 C C . LYS A 1 85 ? -15.955 0.606 -18.075 1.00 61.19 85 LYS A C 1
ATOM 628 O O . LYS A 1 85 ? -15.855 1.656 -17.402 1.00 61.19 85 LYS A O 1
#

Foldseek 3Di:
DAPVVVVVLVVVLVVCVVVPHDSVVSVVVSVVDPDDPQCQDFPDDDPNDTDTRNVVCLADVSVCRSPVVDDDDDDDDDDDDDDHD

Sequence (85 aa):
SGQHNYTNALAALALADAVGISRKASLAVLNTYHGLAHRFQLVYSHNGVRWINDSKATNVGSTEAALRGLEVEGTLHLLLGGDGK

pLDDT: mean 90.9, std 6.64, range [61.19, 97.94]

Organism: Klebsiella aerogenes (NCBI:txid548)

InterPro domains:
  IPR005762 UDP-N-acetylmuramoylalanine-D-glutamate ligase MurD [PTHR43692] (2-85)
  IPR036565 Mur-like, catalytic domain superfamily [G3DSA:3.40.1190.10] (1-38)
  IPR036565 Mur-like, catalytic do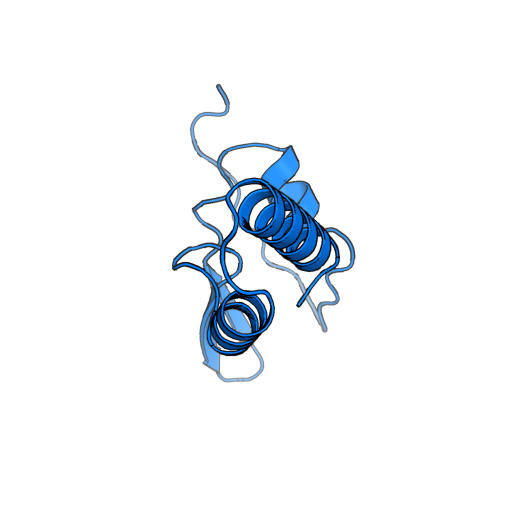main superfamily [SSF53623] (2-35)
  IPR036615 Mur ligase, C-terminal domain superfamily [G3DSA:3.90.190.20] (39-85)
  IPR036615 Mur ligase, C-terminal domain superfamily [SSF53244] (35-85)

Radius of gyration: 15.98 Å; chains: 1; bounding box: 37×20×42 Å